Protein AF-A0A966EE21-F1 (afdb_monomer_lite)

Radius of gyration: 20.82 Å; chains: 1; bounding box: 64×34×59 Å

Sequence (176 aa):
AEFSQPAAIGEDISSGDFFDRSMGLASLLLARNDEDVERRLPSLLKALRSVQDDKSFDRSVETAREYLDAARELARGGFRCVVFGHTHLAKRVLLDDDAIYINTGTWADVMGFPMEILAGSDQQALPKLREFVQDIGAGKLRSWIKFGATYARLDLDASDQLMQAELLDFEGPERV

pLDDT: mean 81.26, std 20.05, range [29.89, 98.62]

Foldseek 3Di:
DDDDDDDDPDDDDDPPPVVVVVVVLVCLLPPPDPVVNLVCLVVVLVVVLVCLVDCQQVQADDPPVVLVVVQQVVVVVVAQEAEAEDSLHWHWYQYPPRRIYTYQHDQDKDFDDDSCLNPDDCVRNSVVSSVVSVCVSVVVCPVGIDGWGWDWDFDADPVRHTPDIDIDTDDDPDDD

Structure (mmCIF, N/CA/C/O backbone):
data_AF-A0A966EE21-F1
#
_entry.id   AF-A0A966EE21-F1
#
loop_
_atom_site.group_PDB
_atom_site.id
_atom_site.type_symbol
_atom_site.label_atom_id
_atom_site.label_alt_id
_atom_site.label_comp_id
_atom_site.label_asym_id
_atom_site.label_entity_id
_atom_site.label_seq_id
_atom_site.pdbx_PDB_ins_code
_atom_site.Cartn_x
_atom_site.Cartn_y
_atom_site.Cartn_z
_atom_site.occupancy
_atom_site.B_iso_or_equiv
_atom_site.auth_seq_id
_atom_site.auth_comp_id
_atom_site.auth_asym_id
_atom_site.auth_atom_id
_atom_site.pdbx_PDB_model_num
ATOM 1 N N . ALA A 1 1 ? -44.692 -3.377 12.184 1.00 39.72 1 ALA A N 1
ATOM 2 C CA . ALA A 1 1 ? -43.288 -3.816 12.138 1.00 39.72 1 ALA A CA 1
ATOM 3 C C . ALA A 1 1 ? -43.011 -4.224 10.704 1.00 39.72 1 ALA A C 1
ATOM 5 O O . ALA A 1 1 ? -43.433 -5.296 10.299 1.00 39.72 1 ALA A O 1
ATOM 6 N N . GLU A 1 2 ? -42.425 -3.323 9.923 1.00 30.22 2 GLU A N 1
ATOM 7 C CA . GLU A 1 2 ? -42.024 -3.585 8.541 1.00 30.22 2 GLU A CA 1
ATOM 8 C C . GLU A 1 2 ? -40.503 -3.470 8.488 1.00 30.22 2 GLU A C 1
ATOM 10 O O . GLU A 1 2 ? -39.939 -2.430 8.820 1.00 30.22 2 GLU A O 1
ATOM 15 N N . PHE A 1 3 ? -39.850 -4.582 8.161 1.00 30.06 3 PHE A N 1
ATOM 16 C CA . PHE A 1 3 ? -38.423 -4.639 7.879 1.00 30.06 3 PHE A CA 1
ATOM 17 C C . PHE A 1 3 ? -38.225 -4.297 6.400 1.00 30.06 3 PHE A C 1
ATOM 19 O O . PHE A 1 3 ? -38.612 -5.080 5.533 1.00 30.06 3 PHE A O 1
ATOM 26 N N . SER A 1 4 ? -37.617 -3.145 6.114 1.00 29.89 4 SER A N 1
ATOM 27 C CA . SER A 1 4 ? -37.099 -2.833 4.780 1.00 29.89 4 SER A CA 1
ATOM 28 C C . SER A 1 4 ? -35.794 -3.591 4.547 1.00 29.89 4 SER A C 1
ATOM 30 O O . SER A 1 4 ? -34.871 -3.514 5.358 1.00 29.89 4 SER A O 1
ATOM 32 N N . GLN A 1 5 ? -35.720 -4.328 3.439 1.00 32.31 5 GLN A N 1
ATOM 33 C CA . GLN A 1 5 ? -34.490 -4.961 2.960 1.00 32.31 5 GLN A CA 1
ATOM 34 C C . GLN A 1 5 ? -33.466 -3.887 2.549 1.00 32.31 5 GLN A C 1
ATOM 36 O O . GLN A 1 5 ? -33.859 -2.905 1.914 1.00 32.31 5 GLN A O 1
ATOM 41 N N . PRO A 1 6 ? -32.167 -4.050 2.858 1.00 34.09 6 PRO A N 1
ATOM 42 C CA . PRO A 1 6 ? -31.146 -3.172 2.313 1.00 34.09 6 PRO A CA 1
ATOM 43 C C . PRO A 1 6 ? -30.974 -3.450 0.815 1.00 34.09 6 PRO A C 1
ATOM 45 O O . PRO A 1 6 ? -30.879 -4.600 0.383 1.00 34.09 6 PRO A O 1
ATOM 48 N N . ALA A 1 7 ? -30.969 -2.370 0.033 1.00 33.06 7 ALA A N 1
ATOM 49 C CA . ALA A 1 7 ? -30.711 -2.390 -1.396 1.00 33.06 7 ALA A CA 1
ATOM 50 C C . ALA A 1 7 ? -29.333 -3.004 -1.688 1.00 33.06 7 ALA A C 1
ATOM 52 O O . ALA A 1 7 ? -28.365 -2.759 -0.968 1.00 33.06 7 ALA A O 1
ATOM 53 N N . ALA A 1 8 ? -29.265 -3.795 -2.756 1.00 35.31 8 ALA A N 1
ATOM 54 C CA . ALA A 1 8 ? -28.037 -4.353 -3.293 1.00 35.31 8 ALA A CA 1
ATOM 55 C C . ALA A 1 8 ? -27.079 -3.220 -3.703 1.00 35.31 8 ALA A C 1
ATOM 57 O O . ALA A 1 8 ? -27.259 -2.586 -4.740 1.00 35.31 8 ALA A O 1
ATOM 58 N N . ILE A 1 9 ? -26.075 -2.953 -2.869 1.00 36.72 9 ILE A N 1
ATOM 59 C CA . ILE A 1 9 ? -24.922 -2.115 -3.201 1.00 36.72 9 ILE A CA 1
ATOM 60 C C . ILE A 1 9 ? -23.798 -3.090 -3.527 1.00 36.72 9 ILE A C 1
ATOM 62 O O . ILE A 1 9 ? -23.120 -3.593 -2.634 1.00 36.72 9 ILE A O 1
ATOM 66 N N . GLY A 1 10 ? -23.668 -3.447 -4.797 1.00 36.06 10 GLY A N 1
ATOM 67 C CA . GLY A 1 10 ? -22.671 -4.427 -5.201 1.00 36.06 10 GLY A CA 1
ATOM 68 C C . GLY A 1 10 ? -22.783 -4.825 -6.658 1.00 36.06 10 GLY A C 1
ATOM 69 O O . GLY A 1 10 ? -22.879 -6.012 -6.927 1.00 36.06 10 GLY A O 1
ATOM 70 N N . GLU A 1 11 ? -22.771 -3.861 -7.578 1.00 30.69 11 GLU A N 1
ATOM 71 C CA . GLU A 1 11 ? -22.442 -4.138 -8.979 1.00 30.69 11 GLU A CA 1
ATOM 72 C C . GLU A 1 11 ? -21.541 -3.036 -9.560 1.00 30.69 11 GLU A C 1
ATOM 74 O O . GLU A 1 11 ? -21.851 -1.846 -9.506 1.00 30.69 11 GLU A O 1
ATOM 79 N N . ASP A 1 12 ? -20.404 -3.514 -10.074 1.00 32.91 12 ASP A N 1
ATOM 80 C CA . ASP A 1 12 ? -19.533 -2.993 -11.127 1.00 32.91 12 ASP A CA 1
ATOM 81 C C . ASP A 1 12 ? -19.021 -1.549 -11.065 1.00 32.91 12 ASP A C 1
ATOM 83 O O . ASP A 1 12 ? -19.492 -0.634 -11.744 1.00 32.91 12 ASP A O 1
ATOM 87 N N . ILE A 1 13 ? -17.879 -1.392 -10.389 1.00 39.22 13 ILE A N 1
ATOM 88 C CA . ILE A 1 13 ? -16.951 -0.293 -10.665 1.00 39.22 13 ILE A CA 1
ATOM 89 C C . ILE A 1 13 ? -16.073 -0.686 -11.869 1.00 39.22 13 ILE A C 1
ATOM 91 O O . ILE A 1 13 ? -15.049 -1.350 -11.746 1.00 39.22 13 ILE A O 1
ATOM 95 N N . SER A 1 14 ? -16.555 -0.282 -13.049 1.00 34.69 14 SER A N 1
ATOM 96 C CA . SER A 1 14 ? -15.853 0.004 -14.313 1.00 34.69 14 SER A CA 1
ATOM 97 C C . SER A 1 14 ? -14.506 -0.693 -14.568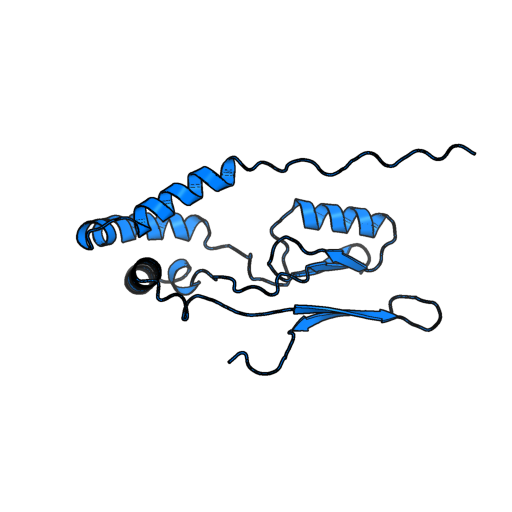 1.00 34.69 14 SER A C 1
ATOM 99 O O . SER A 1 14 ? -13.429 -0.195 -14.240 1.00 34.69 14 SER A O 1
ATOM 101 N N . SER A 1 15 ? -14.559 -1.789 -15.322 1.00 39.47 15 SER A N 1
ATOM 102 C CA . SER A 1 15 ? -13.386 -2.443 -15.911 1.00 39.47 15 SER A CA 1
ATOM 103 C C . SER A 1 15 ? -12.757 -1.658 -17.081 1.00 39.47 15 SER A C 1
ATOM 105 O O . SER A 1 15 ? -11.684 -2.022 -17.538 1.00 39.47 15 SER A O 1
ATOM 107 N N . GLY A 1 16 ? -13.369 -0.586 -17.598 1.00 31.03 16 GLY A N 1
ATOM 108 C CA . GLY A 1 16 ? -12.952 0.036 -18.869 1.00 31.03 16 GLY A CA 1
ATOM 109 C C . GLY A 1 16 ? -11.571 0.710 -18.850 1.00 31.03 16 GLY A C 1
ATOM 110 O O . GLY A 1 16 ? -10.756 0.475 -19.739 1.00 31.03 16 GLY A O 1
ATOM 111 N N . ASP A 1 17 ? -11.275 1.497 -17.813 1.00 39.44 17 ASP A N 1
ATOM 112 C CA . ASP A 1 17 ? -10.054 2.325 -17.753 1.00 39.44 17 ASP A CA 1
ATOM 113 C C . ASP A 1 17 ? -8.782 1.538 -17.379 1.00 39.44 17 ASP A C 1
ATOM 115 O O . ASP A 1 17 ? -7.660 1.974 -17.661 1.00 39.44 17 ASP A O 1
ATOM 119 N N . PHE A 1 18 ? -8.936 0.360 -16.767 1.00 39.50 18 PHE A N 1
ATOM 120 C CA . PHE A 1 18 ? -7.816 -0.516 -16.410 1.00 39.50 18 PHE A CA 1
ATOM 121 C C . PHE A 1 18 ? -7.282 -1.314 -17.611 1.00 39.50 18 PHE A C 1
ATOM 123 O O . PHE A 1 18 ? -6.075 -1.562 -17.693 1.00 39.50 18 PHE A O 1
ATOM 130 N N . PHE A 1 19 ? -8.141 -1.691 -18.567 1.00 37.47 19 PHE A N 1
ATOM 131 C CA . PHE A 1 19 ? -7.734 -2.555 -19.681 1.00 37.47 19 PHE A CA 1
ATOM 132 C C . PHE A 1 19 ? -6.816 -1.844 -20.691 1.00 37.47 19 PHE A C 1
ATOM 134 O O . PHE A 1 19 ? -5.778 -2.407 -21.049 1.00 37.47 19 PHE A O 1
ATOM 141 N N . ASP A 1 20 ? -7.110 -0.601 -21.089 1.00 37.41 20 ASP A N 1
ATOM 142 C CA . ASP A 1 20 ? -6.313 0.125 -22.101 1.00 37.41 20 ASP A CA 1
ATOM 143 C C . ASP A 1 20 ? -4.865 0.393 -21.653 1.00 37.41 20 ASP A C 1
ATOM 145 O O . ASP A 1 20 ? -3.919 0.301 -22.442 1.00 37.41 20 ASP A O 1
ATOM 149 N N . ARG A 1 21 ? -4.654 0.651 -20.357 1.00 49.31 21 ARG A N 1
ATOM 150 C CA . ARG A 1 21 ? -3.315 0.876 -19.785 1.00 49.31 21 ARG A CA 1
ATOM 151 C C . ARG A 1 21 ? -2.488 -0.410 -19.723 1.00 49.31 21 ARG A C 1
ATOM 153 O O . ARG A 1 21 ? -1.273 -0.370 -19.920 1.00 49.31 21 ARG A O 1
ATOM 160 N N . SER A 1 22 ? -3.141 -1.553 -19.507 1.00 49.69 22 SER A N 1
ATOM 161 C CA . SER A 1 22 ? -2.478 -2.860 -19.417 1.00 49.69 22 SER A CA 1
ATOM 162 C C . SER A 1 22 ? -1.911 -3.338 -20.767 1.00 49.69 22 SER A C 1
ATOM 164 O O . SER A 1 22 ? -0.825 -3.922 -20.813 1.00 49.69 22 SER A O 1
ATOM 166 N N . MET A 1 23 ? -2.573 -3.008 -21.885 1.00 51.91 23 MET A N 1
ATOM 167 C CA . MET A 1 23 ? -2.127 -3.391 -23.232 1.00 51.91 23 MET A CA 1
ATOM 168 C C . MET A 1 23 ? -0.821 -2.708 -23.669 1.00 51.91 23 MET A C 1
ATOM 170 O O . MET A 1 23 ? 0.010 -3.334 -24.332 1.00 51.91 23 MET A O 1
ATOM 174 N N . GLY A 1 24 ? -0.587 -1.451 -23.273 1.00 58.22 24 GLY A N 1
ATOM 175 C CA . GLY A 1 24 ? 0.654 -0.731 -23.593 1.00 58.22 24 GLY A CA 1
ATOM 176 C C . GLY A 1 24 ? 1.895 -1.342 -22.930 1.00 58.22 24 GLY A C 1
ATOM 177 O O . GLY A 1 24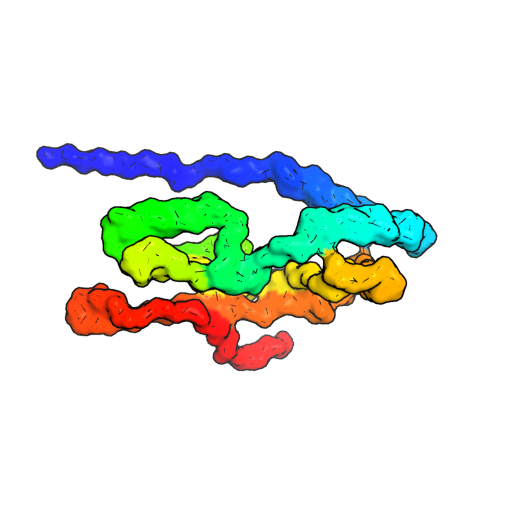 ? 2.950 -1.445 -23.563 1.00 58.22 24 GLY A O 1
ATOM 178 N N . LEU A 1 25 ? 1.750 -1.803 -21.683 1.00 59.72 25 LEU A N 1
ATOM 179 C CA . LEU A 1 25 ? 2.792 -2.516 -20.940 1.00 59.72 25 LEU A CA 1
ATOM 180 C C . LEU A 1 25 ? 3.017 -3.921 -21.518 1.00 59.72 25 LEU A C 1
ATOM 182 O O . LEU A 1 25 ? 4.156 -4.313 -21.755 1.00 59.72 25 LEU A O 1
ATOM 186 N N . ALA A 1 26 ? 1.943 -4.651 -21.838 1.00 58.59 26 ALA A N 1
ATOM 187 C CA . ALA A 1 26 ? 2.043 -5.961 -22.481 1.00 58.59 26 ALA A CA 1
ATOM 188 C C . ALA A 1 26 ? 2.761 -5.879 -23.841 1.00 58.59 26 ALA A C 1
ATOM 190 O O . ALA A 1 26 ? 3.618 -6.704 -24.134 1.00 58.59 26 ALA A O 1
ATOM 191 N N . SER A 1 27 ? 2.501 -4.843 -24.645 1.00 59.31 27 SER A N 1
ATOM 192 C CA . SER A 1 27 ? 3.214 -4.593 -25.909 1.00 59.31 27 SER A CA 1
ATOM 193 C C . SER A 1 27 ? 4.707 -4.274 -25.723 1.00 59.31 27 SER A C 1
ATOM 195 O O . SER A 1 27 ? 5.505 -4.543 -26.621 1.00 59.31 27 SER A O 1
ATOM 197 N N . LEU A 1 28 ? 5.104 -3.692 -24.586 1.00 61.03 28 LEU A N 1
ATOM 198 C CA . LEU A 1 28 ? 6.513 -3.498 -24.219 1.00 61.03 28 LEU A CA 1
ATOM 199 C C . LEU A 1 28 ? 7.179 -4.817 -23.822 1.00 61.03 28 LEU A C 1
ATOM 201 O O . LEU A 1 28 ? 8.292 -5.083 -24.258 1.00 61.03 28 LEU A O 1
ATOM 205 N N . LEU A 1 29 ? 6.484 -5.646 -23.043 1.00 61.66 29 LEU A N 1
ATOM 206 C CA . LEU A 1 29 ? 6.991 -6.930 -22.549 1.00 61.66 29 LEU A CA 1
ATOM 207 C C . LEU A 1 29 ? 6.994 -8.034 -23.619 1.00 61.66 29 LEU A C 1
ATOM 209 O O . LEU A 1 29 ? 7.772 -8.977 -23.536 1.00 61.66 29 LEU A O 1
ATOM 213 N N . LEU A 1 30 ? 6.141 -7.910 -24.638 1.00 63.78 30 LEU A N 1
ATOM 214 C CA . LEU A 1 30 ? 6.069 -8.806 -25.796 1.00 63.78 30 LEU A CA 1
ATOM 215 C C . LEU A 1 30 ? 6.946 -8.346 -26.973 1.00 63.78 30 LEU A C 1
ATOM 217 O O . LEU A 1 30 ? 6.993 -9.036 -27.997 1.00 63.78 30 LEU A O 1
ATOM 221 N N . ALA A 1 31 ? 7.616 -7.191 -26.869 1.00 60.22 31 ALA A N 1
ATOM 222 C CA . ALA A 1 31 ? 8.549 -6.734 -27.891 1.00 60.22 31 ALA A CA 1
ATOM 223 C C . ALA A 1 31 ? 9.736 -7.708 -27.966 1.00 60.22 31 ALA A C 1
ATOM 225 O O . ALA A 1 31 ? 10.443 -7.927 -26.990 1.00 60.22 31 ALA A O 1
ATOM 226 N N . ARG A 1 32 ? 9.933 -8.327 -29.134 1.00 58.41 32 ARG A N 1
ATOM 227 C CA . ARG A 1 32 ? 10.897 -9.425 -29.332 1.00 58.41 32 ARG A CA 1
ATOM 228 C C . ARG A 1 32 ? 12.327 -8.968 -29.660 1.00 58.41 32 ARG A C 1
ATOM 230 O O . ARG A 1 32 ? 13.155 -9.820 -29.963 1.00 58.41 32 ARG A O 1
ATOM 237 N N . ASN A 1 33 ? 12.611 -7.663 -29.653 1.00 67.25 33 ASN A N 1
ATOM 238 C CA . ASN A 1 33 ? 13.927 -7.115 -29.995 1.00 67.25 33 ASN A CA 1
ATOM 239 C C . ASN A 1 33 ? 14.362 -6.040 -28.986 1.00 67.25 33 ASN A C 1
ATOM 241 O O . ASN A 1 33 ? 13.631 -5.074 -28.752 1.00 67.25 33 ASN A O 1
ATOM 245 N N . ASP A 1 34 ? 15.569 -6.194 -28.439 1.00 68.75 34 ASP A N 1
ATOM 246 C CA . ASP A 1 34 ? 16.189 -5.279 -27.475 1.00 68.75 34 ASP A CA 1
ATOM 247 C C . ASP A 1 34 ? 16.307 -3.848 -28.028 1.00 68.75 34 ASP A 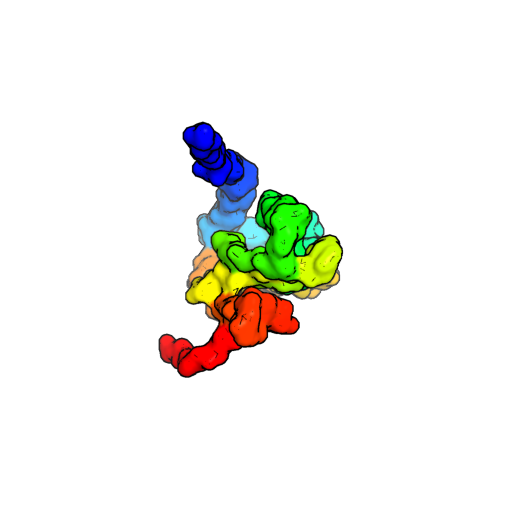C 1
ATOM 249 O O . ASP A 1 34 ? 16.091 -2.884 -27.296 1.00 68.75 34 ASP A O 1
ATOM 253 N N . GLU A 1 35 ? 16.548 -3.681 -29.334 1.00 76.25 35 GLU A N 1
ATOM 254 C CA . GLU A 1 35 ? 16.626 -2.354 -29.971 1.00 76.25 35 GLU A CA 1
ATOM 255 C C . GLU A 1 35 ? 15.304 -1.570 -29.885 1.00 76.25 35 GLU A C 1
ATOM 257 O O . GLU A 1 35 ? 15.302 -0.345 -29.710 1.00 76.25 35 GLU A O 1
ATOM 262 N N . ASP A 1 36 ? 14.164 -2.262 -29.976 1.00 78.19 36 ASP A N 1
ATOM 263 C CA . ASP A 1 36 ? 12.848 -1.631 -29.862 1.00 78.19 36 ASP A CA 1
ATOM 264 C C . ASP A 1 36 ? 12.541 -1.227 -28.415 1.00 78.19 36 ASP A C 1
ATOM 266 O O . ASP A 1 36 ? 11.889 -0.201 -28.193 1.00 78.19 36 ASP A O 1
ATOM 270 N N . VAL A 1 37 ? 13.021 -1.999 -27.435 1.00 78.69 37 VAL A N 1
ATOM 271 C CA . VAL A 1 37 ? 12.913 -1.666 -26.009 1.00 78.69 37 VAL A CA 1
ATOM 272 C C . VAL A 1 37 ? 13.767 -0.439 -25.697 1.00 78.69 37 VAL A C 1
ATOM 274 O O . VAL A 1 37 ? 13.238 0.539 -25.165 1.00 78.69 37 VAL A O 1
ATOM 277 N N . GLU A 1 38 ? 15.037 -0.428 -26.113 1.00 85.00 38 GLU A N 1
ATOM 278 C CA . GLU A 1 38 ? 15.962 0.694 -25.899 1.00 85.00 38 GLU A CA 1
ATOM 279 C C . GLU A 1 38 ? 15.411 2.016 -26.438 1.00 85.00 38 GLU A C 1
ATOM 281 O O . GLU A 1 38 ? 15.416 3.034 -25.741 1.00 85.00 38 GLU A O 1
ATOM 286 N N . ARG A 1 39 ? 14.851 2.001 -27.655 1.00 87.12 39 ARG A N 1
ATOM 287 C CA . ARG A 1 39 ? 14.246 3.193 -28.266 1.00 87.12 39 ARG A CA 1
ATOM 288 C C . ARG A 1 39 ? 13.046 3.719 -27.469 1.00 87.12 39 ARG A C 1
ATOM 290 O O . ARG A 1 39 ? 12.758 4.914 -27.519 1.00 87.12 39 ARG A O 1
ATOM 297 N N . ARG A 1 40 ? 12.325 2.849 -26.752 1.00 87.81 40 ARG A N 1
ATOM 298 C CA . ARG A 1 40 ? 11.093 3.187 -26.015 1.00 87.81 40 ARG A CA 1
ATOM 299 C C . ARG A 1 40 ? 11.335 3.564 -24.553 1.00 87.81 40 ARG A C 1
ATOM 301 O O . ARG A 1 40 ? 10.451 4.194 -23.968 1.00 87.81 40 ARG A O 1
ATOM 308 N N . LEU A 1 41 ? 12.495 3.242 -23.971 1.00 90.81 41 LEU A N 1
ATOM 309 C CA . LEU A 1 41 ? 12.802 3.514 -22.558 1.00 90.81 41 LEU A CA 1
ATOM 310 C C . LEU A 1 41 ? 12.592 4.983 -22.141 1.00 90.81 41 LEU A C 1
ATOM 312 O O . LEU A 1 41 ? 11.960 5.194 -21.106 1.00 90.81 41 LEU A O 1
ATOM 316 N N . PRO A 1 42 ? 13.014 6.011 -22.908 1.00 91.19 42 PRO A N 1
ATOM 317 C CA . PRO A 1 42 ? 12.780 7.404 -22.513 1.00 91.19 42 PRO A CA 1
ATOM 318 C C . PRO A 1 42 ? 11.292 7.774 -22.463 1.00 91.19 42 PRO A C 1
ATOM 320 O O . PRO A 1 42 ? 10.841 8.462 -21.547 1.00 91.19 42 PRO A O 1
ATOM 323 N N . SER A 1 43 ? 10.503 7.291 -23.428 1.00 89.94 43 SER A N 1
ATOM 324 C CA . SER A 1 43 ? 9.053 7.511 -23.452 1.00 89.94 43 SER A CA 1
ATOM 325 C C . SER A 1 43 ? 8.353 6.776 -22.311 1.00 89.94 43 SER A C 1
ATOM 327 O O . SER A 1 43 ? 7.460 7.342 -21.683 1.00 89.94 43 SER A O 1
ATOM 329 N N . LEU A 1 44 ? 8.786 5.548 -22.012 1.00 89.06 44 LEU A N 1
ATOM 330 C CA . LEU A 1 44 ? 8.287 4.772 -20.882 1.00 89.06 44 LEU A CA 1
ATOM 331 C C . LEU A 1 44 ? 8.613 5.461 -19.552 1.00 89.06 44 LEU A C 1
ATOM 333 O O . LEU A 1 44 ? 7.718 5.627 -18.731 1.00 89.06 44 LEU A O 1
ATOM 337 N N . LEU A 1 45 ? 9.847 5.940 -19.365 1.00 90.75 45 LEU A N 1
ATOM 338 C CA . LEU A 1 45 ? 10.247 6.690 -18.172 1.00 90.75 45 LEU A CA 1
ATOM 339 C C . LEU A 1 45 ? 9.380 7.940 -17.976 1.00 90.75 45 LEU A C 1
ATOM 341 O O . LEU A 1 45 ? 8.903 8.199 -16.873 1.00 90.75 45 LEU A O 1
ATOM 345 N N . LYS A 1 46 ? 9.121 8.695 -19.050 1.00 89.81 46 LYS A N 1
ATOM 346 C CA . LYS A 1 46 ? 8.237 9.868 -19.001 1.00 89.81 46 LYS A CA 1
ATOM 347 C C . LYS A 1 46 ? 6.804 9.496 -18.611 1.00 89.81 46 LYS A C 1
ATOM 349 O O . LYS A 1 46 ? 6.196 10.210 -17.818 1.00 89.81 46 LYS A O 1
ATOM 354 N N . ALA A 1 47 ? 6.271 8.400 -19.152 1.00 88.06 47 ALA A N 1
ATOM 355 C CA . ALA A 1 47 ? 4.942 7.910 -18.797 1.00 88.06 47 ALA A CA 1
ATOM 356 C C . ALA A 1 47 ? 4.880 7.470 -17.327 1.00 88.06 47 ALA A C 1
ATOM 358 O O . ALA A 1 47 ? 3.969 7.866 -16.609 1.00 88.06 47 ALA A O 1
ATOM 359 N N . LEU A 1 48 ? 5.877 6.729 -16.850 1.00 86.06 48 LEU A N 1
ATOM 360 C CA . LEU A 1 48 ? 5.955 6.270 -15.463 1.00 86.06 48 LEU A CA 1
ATOM 361 C C . LEU A 1 48 ? 6.074 7.426 -14.468 1.00 86.06 48 LEU A C 1
ATOM 363 O O . LEU A 1 48 ? 5.420 7.417 -13.432 1.00 86.06 48 LEU A O 1
ATOM 367 N N . ARG A 1 49 ? 6.826 8.479 -14.793 1.00 87.50 49 ARG A N 1
ATOM 368 C CA . ARG A 1 49 ? 6.898 9.669 -13.933 1.00 87.50 49 ARG A CA 1
ATOM 369 C C . ARG A 1 49 ? 5.578 10.431 -13.808 1.00 87.50 49 ARG A C 1
ATOM 371 O O . ARG A 1 49 ? 5.433 11.209 -12.874 1.00 87.50 49 ARG A O 1
ATOM 378 N N . SER A 1 50 ? 4.590 10.187 -14.674 1.00 83.69 50 SER A N 1
ATOM 379 C CA . SER A 1 50 ? 3.242 10.742 -14.464 1.00 83.69 50 SER A CA 1
ATOM 380 C C . SER A 1 50 ? 2.549 10.182 -13.214 1.00 83.69 50 SER A C 1
ATOM 382 O O . SER A 1 50 ? 1.627 10.813 -12.707 1.00 83.69 50 SER A O 1
ATOM 384 N N . VAL A 1 51 ? 3.020 9.042 -12.691 1.00 78.88 51 VAL A N 1
ATOM 385 C CA . VAL A 1 51 ? 2.544 8.418 -11.447 1.00 78.88 51 VAL A CA 1
ATOM 386 C C . VAL A 1 51 ? 3.604 8.452 -10.337 1.00 78.88 51 VAL A C 1
ATOM 388 O O . VAL A 1 51 ? 3.550 7.660 -9.407 1.00 78.88 51 VAL A O 1
ATOM 391 N N . GLN A 1 52 ? 4.586 9.360 -10.412 1.00 78.50 52 GLN A N 1
ATOM 392 C CA . GLN A 1 52 ? 5.679 9.456 -9.425 1.00 78.50 52 GLN A CA 1
ATOM 393 C C . GLN A 1 52 ? 5.210 9.721 -7.987 1.00 78.50 52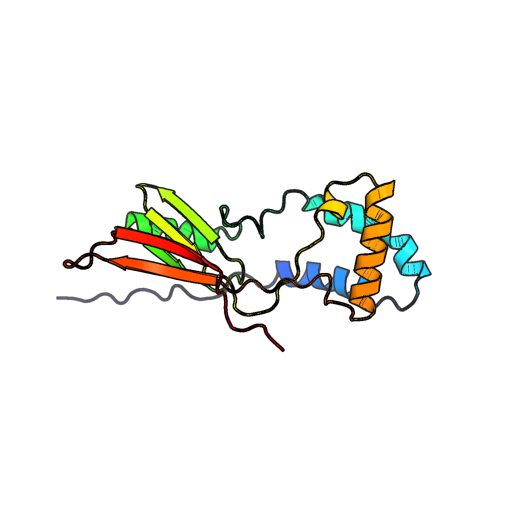 GLN A C 1
ATOM 395 O O . GLN A 1 52 ? 5.898 9.341 -7.045 1.00 78.50 52 GLN A O 1
ATOM 400 N N . ASP A 1 53 ? 4.044 10.347 -7.830 1.00 79.31 53 ASP A N 1
ATOM 401 C CA . ASP A 1 53 ? 3.425 10.639 -6.536 1.00 79.31 53 ASP A CA 1
ATOM 402 C C . ASP A 1 53 ? 2.506 9.497 -6.060 1.00 79.31 53 ASP A C 1
ATOM 404 O O . ASP A 1 53 ? 1.651 9.704 -5.195 1.00 79.31 53 ASP A O 1
ATOM 408 N N . ASP A 1 54 ? 2.646 8.295 -6.636 1.00 82.81 54 ASP A N 1
ATOM 409 C CA . ASP A 1 54 ? 1.903 7.112 -6.219 1.00 82.81 54 ASP A CA 1
ATOM 410 C C . ASP A 1 54 ? 2.168 6.777 -4.745 1.00 82.81 54 ASP A C 1
ATOM 412 O O . ASP A 1 54 ? 3.303 6.707 -4.270 1.00 82.81 54 ASP A O 1
ATOM 416 N N . LYS A 1 55 ? 1.074 6.550 -4.020 1.00 87.12 55 LYS A N 1
ATOM 417 C CA . LYS A 1 55 ? 1.069 6.174 -2.603 1.00 87.12 55 LYS A CA 1
ATOM 418 C C . LYS A 1 55 ? 0.443 4.799 -2.393 1.00 87.12 55 LYS A C 1
ATOM 420 O O . LYS A 1 55 ? -0.011 4.486 -1.293 1.00 87.12 55 LYS A O 1
ATOM 425 N N . SER A 1 56 ? 0.412 3.953 -3.425 1.00 87.88 56 SER A N 1
ATOM 426 C CA . SER A 1 56 ? -0.255 2.649 -3.364 1.00 87.88 56 SER A CA 1
ATOM 427 C C . SER A 1 56 ? 0.324 1.764 -2.258 1.00 87.88 56 SER A C 1
ATOM 429 O O . SER A 1 56 ? -0.428 1.078 -1.571 1.00 87.88 56 SER A O 1
ATOM 431 N N . PHE A 1 57 ? 1.627 1.858 -1.980 1.00 89.19 57 PHE A N 1
ATOM 432 C CA . PHE A 1 57 ? 2.279 1.120 -0.888 1.00 89.19 57 PHE A CA 1
ATOM 433 C C . PHE A 1 57 ? 2.404 1.893 0.436 1.00 89.19 57 PHE A C 1
ATOM 435 O O . PHE A 1 57 ? 2.865 1.322 1.423 1.00 89.19 57 PHE A O 1
ATOM 442 N N . ASP A 1 58 ? 1.980 3.159 0.498 1.00 92.12 58 ASP A N 1
ATOM 443 C CA . ASP A 1 58 ? 1.900 3.888 1.766 1.00 92.12 58 ASP A CA 1
ATOM 444 C C . ASP A 1 58 ? 0.729 3.330 2.584 1.00 92.12 58 ASP A C 1
ATOM 446 O O . ASP A 1 58 ? -0.437 3.457 2.200 1.00 92.12 58 ASP A O 1
ATOM 450 N N . ARG A 1 59 ? 1.026 2.681 3.713 1.00 94.81 59 ARG A N 1
ATOM 451 C CA . ARG A 1 59 ? 0.001 2.074 4.575 1.00 94.81 59 ARG A CA 1
ATOM 452 C C . ARG A 1 59 ? -0.912 3.118 5.221 1.00 94.81 59 ARG A C 1
ATOM 454 O O . ARG A 1 59 ? -2.013 2.767 5.623 1.00 94.81 59 ARG A O 1
ATOM 461 N N . SER A 1 60 ? -0.493 4.379 5.310 1.00 96.25 60 SER A N 1
ATOM 462 C CA . SER A 1 60 ? -1.275 5.450 5.938 1.00 96.25 60 SER A CA 1
ATOM 463 C C . SER A 1 60 ? -2.271 6.135 4.994 1.00 96.25 60 SER A C 1
ATOM 465 O O . SER A 1 60 ? -3.074 6.953 5.442 1.00 96.25 60 SER A O 1
ATOM 467 N N . VAL A 1 61 ? -2.251 5.796 3.698 1.00 94.81 61 VAL A N 1
ATOM 468 C CA . VAL A 1 61 ? -3.062 6.457 2.666 1.00 94.81 61 VAL A CA 1
ATOM 469 C C . VAL A 1 61 ? -3.810 5.435 1.823 1.00 94.81 61 VAL A C 1
ATOM 471 O O . VAL A 1 61 ? -3.202 4.682 1.068 1.00 94.81 61 VAL A O 1
ATOM 474 N N . GLU A 1 62 ? -5.139 5.447 1.887 1.00 94.62 62 GLU A N 1
ATOM 475 C CA . GLU A 1 62 ? -5.981 4.712 0.939 1.00 94.62 62 GLU A CA 1
ATOM 476 C C . GLU A 1 62 ? -6.123 5.509 -0.363 1.00 94.62 62 GLU A C 1
ATOM 478 O O . GLU A 1 62 ? -6.630 6.633 -0.359 1.00 94.62 62 GLU A O 1
ATOM 483 N N . THR A 1 63 ? -5.649 4.936 -1.469 1.00 92.00 63 THR A N 1
ATOM 484 C CA . THR A 1 63 ? -5.730 5.546 -2.803 1.00 92.00 63 THR A CA 1
ATOM 485 C C . THR A 1 63 ? -7.018 5.155 -3.531 1.00 92.00 63 THR A C 1
ATOM 487 O O . THR A 1 63 ? -7.454 5.899 -4.412 1.00 92.00 63 THR A O 1
ATOM 490 N N . ALA A 1 64 ? -7.665 4.051 -3.137 1.00 92.12 64 ALA A N 1
ATOM 491 C CA . ALA A 1 64 ? -8.962 3.626 -3.655 1.00 92.12 64 ALA A CA 1
ATOM 492 C C . ALA A 1 64 ? -10.097 4.335 -2.894 1.00 92.12 64 ALA A C 1
ATOM 494 O O . ALA A 1 64 ? -10.519 3.926 -1.806 1.00 92.12 64 ALA A O 1
ATOM 495 N N . ARG A 1 65 ? -10.553 5.464 -3.450 1.00 93.69 65 ARG A N 1
ATOM 496 C CA . ARG A 1 65 ? -11.481 6.397 -2.788 1.00 93.69 65 ARG A CA 1
ATOM 497 C C . ARG A 1 65 ? -12.793 5.745 -2.377 1.00 93.69 65 ARG A C 1
ATOM 499 O O . ARG A 1 65 ? -13.302 6.068 -1.314 1.00 93.69 65 ARG A O 1
ATOM 506 N N . GLU A 1 66 ? -13.302 4.821 -3.176 1.00 95.06 66 GLU A N 1
ATOM 507 C CA . GLU A 1 66 ? -14.531 4.081 -2.914 1.00 95.06 66 GLU A CA 1
ATOM 508 C C . GLU A 1 66 ? -14.487 3.328 -1.574 1.00 95.06 66 GLU A C 1
ATOM 510 O O . GLU A 1 66 ? -15.468 3.338 -0.833 1.00 95.06 66 GLU A O 1
ATOM 515 N N . TYR A 1 67 ? -13.335 2.763 -1.199 1.00 95.69 67 TYR A N 1
ATOM 516 C CA . TYR A 1 67 ? -13.170 2.073 0.082 1.00 95.69 67 TYR A CA 1
ATOM 517 C C . TYR A 1 67 ? -13.004 3.054 1.237 1.00 95.69 67 TYR A C 1
ATOM 519 O O . TYR A 1 67 ? -13.587 2.854 2.303 1.00 95.69 67 TYR A O 1
ATOM 527 N N . LEU A 1 68 ? -12.249 4.135 1.027 1.00 96.38 68 LEU A N 1
ATOM 528 C CA . LEU A 1 68 ? -12.084 5.172 2.042 1.00 96.38 68 LEU A CA 1
ATOM 529 C C . LEU A 1 68 ? -13.418 5.858 2.369 1.00 96.38 68 LEU A C 1
ATOM 531 O O . LEU A 1 68 ? -13.728 6.090 3.537 1.00 96.38 68 LEU A O 1
ATOM 535 N N . ASP A 1 69 ? -14.206 6.175 1.345 1.00 97.19 69 ASP A N 1
ATOM 536 C CA . ASP A 1 69 ? -15.490 6.849 1.492 1.00 97.19 69 ASP A CA 1
ATOM 537 C C . ASP A 1 69 ? -16.522 5.911 2.143 1.00 97.19 69 ASP A C 1
ATOM 539 O O . ASP A 1 69 ? -17.180 6.320 3.101 1.00 97.19 69 ASP A O 1
ATOM 543 N N . ALA A 1 70 ? -16.564 4.628 1.762 1.00 97.38 70 ALA A N 1
ATOM 544 C CA . ALA A 1 70 ? -17.394 3.627 2.439 1.00 97.38 70 ALA A CA 1
ATOM 545 C C . ALA A 1 70 ? -17.007 3.436 3.920 1.00 97.38 70 ALA A C 1
ATOM 547 O O . ALA A 1 70 ? -17.876 3.366 4.792 1.00 97.38 70 ALA A O 1
ATOM 548 N N . ALA A 1 71 ? -15.709 3.401 4.240 1.00 97.56 71 ALA A N 1
ATOM 549 C CA . ALA A 1 71 ? -15.250 3.289 5.624 1.00 97.56 71 ALA A CA 1
ATOM 550 C C . ALA A 1 71 ? -15.640 4.516 6.465 1.00 97.56 71 ALA A C 1
ATOM 552 O O . ALA A 1 71 ? -16.038 4.371 7.621 1.00 97.56 71 ALA A O 1
ATOM 553 N N . ARG A 1 72 ? -15.595 5.720 5.879 1.00 97.75 72 ARG A N 1
ATOM 554 C CA . ARG A 1 72 ? -16.079 6.953 6.522 1.00 97.75 72 ARG A CA 1
ATOM 555 C C . ARG A 1 72 ? -17.583 6.930 6.764 1.00 97.75 72 ARG A C 1
ATOM 557 O O . ARG A 1 72 ? -18.028 7.379 7.816 1.00 97.75 72 ARG A O 1
ATOM 564 N N . GLU A 1 73 ? -18.372 6.432 5.818 1.00 97.69 73 GLU A N 1
ATOM 565 C CA . GLU A 1 73 ? -19.821 6.304 6.000 1.00 97.69 73 GLU A CA 1
ATOM 566 C C . GLU A 1 73 ? -20.165 5.344 7.141 1.00 97.69 73 GLU A C 1
ATOM 568 O O . GLU A 1 73 ? -20.984 5.681 7.997 1.00 97.69 73 GLU A O 1
ATOM 573 N N . LEU A 1 74 ? -19.480 4.200 7.221 1.00 97.56 74 LEU A N 1
ATOM 574 C CA . LEU A 1 74 ? -19.626 3.271 8.342 1.00 97.56 74 LEU A CA 1
ATOM 575 C C . LEU A 1 74 ? -19.192 3.916 9.667 1.00 97.56 74 LEU A C 1
ATOM 577 O O . LEU A 1 74 ? -19.912 3.814 10.659 1.00 97.56 74 LEU A O 1
ATOM 581 N N . ALA A 1 75 ? -18.076 4.646 9.692 1.00 97.12 75 ALA A N 1
ATOM 582 C CA . ALA A 1 75 ? -17.638 5.359 10.892 1.00 97.12 75 ALA A CA 1
ATOM 583 C C . ALA A 1 75 ? -18.696 6.359 11.395 1.00 97.12 75 ALA A C 1
ATOM 585 O O . ALA A 1 75 ? -19.045 6.345 12.575 1.00 97.12 75 ALA A O 1
ATOM 586 N N . ARG A 1 76 ? -19.307 7.142 10.493 1.00 96.12 76 ARG A N 1
ATOM 587 C CA . ARG A 1 76 ? -20.432 8.043 10.826 1.00 96.12 76 ARG A CA 1
ATOM 588 C C . ARG A 1 76 ? -21.669 7.300 11.337 1.00 96.12 76 ARG A C 1
ATOM 590 O O . ARG A 1 76 ? -22.455 7.870 12.087 1.00 96.12 76 ARG A O 1
ATOM 597 N N . GLY A 1 77 ? -21.839 6.039 10.944 1.00 95.44 77 GLY A N 1
ATOM 598 C CA . GLY A 1 77 ? -22.863 5.133 11.468 1.00 95.44 77 GLY A CA 1
ATOM 599 C C . GLY A 1 77 ? -22.586 4.608 12.883 1.00 95.44 77 GLY A C 1
ATOM 600 O O . GLY A 1 77 ? -23.427 3.896 13.428 1.00 95.44 77 GLY A O 1
ATOM 601 N N . GLY A 1 78 ? -21.442 4.950 13.487 1.00 94.25 78 GLY A N 1
ATOM 602 C CA . GLY A 1 78 ? -21.070 4.583 14.856 1.00 94.25 78 GLY A CA 1
ATOM 603 C C . GLY A 1 78 ? -20.016 3.477 14.965 1.00 94.25 78 GLY A C 1
ATOM 604 O O . GLY A 1 78 ? -19.671 3.076 16.078 1.00 94.25 78 GLY A O 1
ATOM 605 N N . PHE A 1 79 ? -19.476 2.975 13.849 1.00 95.56 79 PHE A N 1
ATOM 606 C CA . PHE A 1 79 ? -18.417 1.965 13.886 1.00 95.56 79 PHE A CA 1
ATOM 607 C C . PHE A 1 79 ? -17.065 2.585 14.271 1.00 95.56 79 PHE A C 1
ATOM 609 O O . PHE A 1 79 ? -16.532 3.442 13.573 1.00 95.56 79 PHE A O 1
ATOM 616 N N . ARG A 1 80 ? -16.463 2.103 15.366 1.00 95.62 80 ARG A N 1
ATOM 617 C CA . ARG A 1 80 ? -15.138 2.553 15.841 1.00 95.62 80 ARG A CA 1
ATOM 618 C C . ARG A 1 80 ? -13.971 1.988 15.027 1.00 95.62 80 ARG A C 1
ATOM 620 O O . ARG A 1 80 ? -12.898 2.585 14.994 1.00 95.62 80 ARG A O 1
ATOM 627 N N . CYS A 1 81 ? -14.167 0.845 14.376 1.00 97.56 81 CYS A N 1
ATOM 628 C CA . CYS A 1 81 ? -13.203 0.270 13.449 1.00 97.56 81 CYS A CA 1
ATOM 629 C C . CYS A 1 81 ? -13.924 -0.389 12.273 1.00 97.56 81 CYS A C 1
ATOM 631 O O . CYS A 1 81 ? -14.934 -1.067 12.460 1.00 97.56 81 CYS A O 1
ATOM 633 N N . VAL A 1 82 ? -13.392 -0.183 11.071 1.00 97.94 82 VAL A N 1
ATOM 634 C CA . VAL A 1 82 ? -13.874 -0.767 9.820 1.00 97.94 82 VAL A CA 1
ATOM 635 C C . VAL A 1 82 ? -12.733 -1.561 9.202 1.00 97.94 82 VAL A C 1
ATOM 637 O O . VAL A 1 82 ? -11.656 -1.013 8.971 1.00 97.94 82 VAL A O 1
ATOM 640 N N . VAL A 1 83 ? -12.967 -2.843 8.923 1.00 97.94 83 VAL A N 1
ATOM 641 C CA . VAL A 1 83 ? -11.975 -3.729 8.302 1.00 97.94 83 VAL A CA 1
ATOM 642 C C . VAL A 1 83 ? -12.470 -4.163 6.929 1.00 97.94 83 VAL A C 1
ATOM 644 O O . VAL A 1 83 ? -13.524 -4.788 6.826 1.00 97.94 83 VAL A O 1
ATOM 647 N N . PHE A 1 84 ? -11.696 -3.865 5.888 1.00 96.69 84 PHE A N 1
ATOM 648 C CA . PHE A 1 84 ? -11.912 -4.334 4.519 1.00 96.69 84 PHE A CA 1
ATOM 649 C C . PHE A 1 84 ? -10.734 -5.173 4.006 1.00 96.69 84 PHE A C 1
ATOM 651 O O . PHE A 1 84 ? -9.690 -5.307 4.647 1.00 96.69 84 PHE A O 1
ATOM 658 N N . GLY A 1 85 ? -10.929 -5.729 2.810 1.00 89.00 85 GLY A N 1
ATOM 659 C CA . GLY A 1 85 ? -9.901 -6.382 2.002 1.00 89.00 85 GLY A CA 1
ATOM 660 C C . GLY A 1 85 ? -9.981 -5.927 0.540 1.00 89.00 85 GLY A C 1
ATOM 661 O O . GLY A 1 85 ? -10.254 -4.762 0.261 1.00 89.00 85 GLY A O 1
ATOM 662 N N . HIS A 1 86 ? -9.795 -6.867 -0.391 1.00 89.62 86 HIS A N 1
ATOM 663 C CA . HIS A 1 86 ? -9.981 -6.729 -1.849 1.00 89.62 86 HIS A CA 1
ATOM 664 C C . HIS A 1 86 ? -8.903 -5.958 -2.627 1.00 89.62 86 HIS A C 1
ATOM 666 O O . HIS A 1 86 ? -8.440 -6.460 -3.644 1.00 89.62 86 HIS A O 1
ATOM 672 N N . THR A 1 87 ? -8.442 -4.796 -2.163 1.00 88.69 87 THR A N 1
ATOM 673 C CA . THR A 1 87 ? -7.481 -3.963 -2.926 1.00 88.69 87 THR A CA 1
ATOM 674 C C . THR A 1 87 ? -6.068 -4.549 -2.998 1.00 88.69 87 THR A C 1
ATOM 676 O O . THR A 1 87 ? -5.206 -4.007 -3.684 1.00 88.69 87 THR A O 1
ATOM 679 N N . HIS A 1 88 ? -5.811 -5.635 -2.263 1.00 92.88 88 HIS A N 1
ATOM 680 C CA . HIS A 1 88 ? -4.510 -6.285 -2.082 1.00 92.88 88 HIS A CA 1
ATOM 681 C C . HIS A 1 88 ? -3.434 -5.423 -1.401 1.00 92.88 88 HIS A C 1
ATOM 683 O O . HIS A 1 88 ? -2.369 -5.935 -1.061 1.00 92.88 88 HIS A O 1
ATOM 689 N N . LEU A 1 89 ? -3.707 -4.148 -1.132 1.00 93.75 89 LEU A N 1
ATOM 690 C CA . LEU A 1 89 ? -2.769 -3.214 -0.525 1.00 93.75 89 LEU A CA 1
ATOM 691 C C . LEU A 1 89 ? -3.161 -2.990 0.931 1.00 93.75 89 LEU A C 1
ATOM 693 O O . LEU A 1 89 ? -4.264 -2.543 1.228 1.00 93.75 89 LEU A O 1
ATOM 697 N N . ALA A 1 90 ? -2.252 -3.313 1.847 1.00 95.88 90 ALA A N 1
ATOM 698 C CA . ALA A 1 90 ? -2.511 -3.177 3.271 1.00 95.88 90 ALA A CA 1
ATOM 699 C C . ALA A 1 90 ? -2.559 -1.696 3.679 1.00 95.88 90 ALA A C 1
ATOM 701 O O . ALA A 1 90 ? -1.655 -0.929 3.332 1.00 95.88 90 ALA A O 1
ATOM 702 N N . LYS A 1 91 ? -3.594 -1.299 4.425 1.00 97.25 91 LYS A N 1
ATOM 703 C CA . LYS A 1 91 ? -3.840 0.086 4.851 1.00 97.25 91 LYS A CA 1
ATOM 704 C C . LYS A 1 91 ? -4.259 0.149 6.309 1.00 97.25 91 LYS A C 1
ATOM 706 O O . LYS A 1 91 ? -5.014 -0.693 6.779 1.00 97.25 91 LYS A O 1
ATOM 711 N N . ARG A 1 92 ? -3.813 1.187 7.006 1.00 97.62 92 ARG A N 1
ATOM 712 C CA . ARG A 1 92 ? -4.307 1.600 8.316 1.00 97.62 92 ARG A CA 1
ATOM 713 C C . ARG A 1 92 ? -4.423 3.116 8.321 1.00 97.62 92 ARG A C 1
ATOM 715 O O . ARG A 1 92 ? -3.416 3.818 8.379 1.00 97.62 92 ARG A O 1
ATOM 722 N N . VAL A 1 93 ? -5.652 3.605 8.273 1.00 97.69 93 VAL A N 1
ATOM 723 C CA . VAL A 1 93 ? -5.965 5.028 8.133 1.00 97.69 93 VAL A CA 1
ATOM 724 C C . VAL A 1 93 ? -6.792 5.471 9.333 1.00 97.69 93 VAL A C 1
ATOM 726 O O . VAL A 1 93 ? -7.762 4.810 9.703 1.00 97.69 93 VAL A O 1
ATOM 729 N N . LEU A 1 94 ? -6.400 6.588 9.946 1.00 97.00 94 LEU A N 1
ATOM 730 C CA . LEU A 1 94 ? -7.222 7.260 10.948 1.00 97.00 94 LEU A CA 1
ATOM 731 C C . LEU A 1 94 ? -8.335 8.027 10.225 1.00 97.00 94 LEU A C 1
ATOM 733 O O . LEU A 1 94 ? -8.059 8.799 9.304 1.00 97.00 94 LEU A O 1
ATOM 737 N N . LEU A 1 95 ? -9.577 7.775 10.615 1.00 96.06 95 LEU A N 1
ATOM 738 C CA . LEU A 1 95 ? -10.758 8.468 10.117 1.00 96.06 95 LEU A CA 1
ATOM 739 C C . LEU A 1 95 ? -11.169 9.587 11.086 1.00 96.06 95 LEU A C 1
ATOM 741 O O . LEU A 1 95 ? -10.508 9.837 12.094 1.00 96.06 95 LEU A O 1
ATOM 745 N N . ASP A 1 96 ? -12.277 10.252 10.768 1.00 90.94 96 ASP A N 1
ATOM 746 C CA . ASP A 1 96 ? -12.925 11.210 11.664 1.00 90.94 96 ASP A CA 1
ATOM 747 C C . ASP A 1 96 ? -13.358 10.521 12.982 1.00 90.94 96 ASP A C 1
ATOM 749 O O . ASP A 1 96 ? -13.555 9.302 13.023 1.00 90.94 96 ASP A O 1
ATOM 753 N N . ASP A 1 97 ? -13.498 11.301 14.060 1.00 89.19 97 ASP A N 1
ATOM 754 C CA . ASP A 1 97 ? -13.932 10.841 15.395 1.00 89.19 97 ASP A CA 1
ATOM 755 C C . ASP A 1 97 ? -13.111 9.668 15.978 1.00 89.19 97 ASP A C 1
ATOM 757 O O . ASP A 1 97 ? -13.630 8.800 16.686 1.00 89.19 97 ASP A O 1
ATOM 761 N N . ASP A 1 98 ? -11.810 9.634 15.670 1.00 92.06 98 ASP A N 1
ATOM 762 C CA . ASP A 1 98 ? -10.856 8.600 16.094 1.00 92.06 98 ASP A CA 1
ATOM 763 C C . ASP A 1 98 ? -11.240 7.167 15.670 1.00 92.06 98 ASP A C 1
ATOM 765 O O . ASP A 1 98 ? -10.761 6.182 16.248 1.00 92.06 98 ASP A O 1
ATOM 769 N N . ALA A 1 99 ? -12.104 7.017 14.659 1.00 96.38 99 ALA A N 1
ATOM 770 C CA . ALA A 1 99 ? -12.387 5.721 14.058 1.00 96.38 99 ALA A CA 1
ATOM 771 C C . ALA A 1 99 ? -11.202 5.244 13.200 1.00 96.38 99 ALA A C 1
ATOM 773 O O . ALA A 1 99 ? -10.442 6.038 12.645 1.00 96.38 99 ALA A O 1
ATOM 774 N N . ILE A 1 100 ? -11.026 3.928 13.078 1.00 97.81 100 ILE A N 1
ATOM 775 C CA . ILE A 1 100 ? -9.883 3.338 12.365 1.00 97.81 100 ILE A CA 1
ATOM 776 C C . ILE A 1 100 ? -10.369 2.516 11.174 1.00 97.81 100 ILE A C 1
ATOM 778 O O . ILE A 1 100 ? -11.140 1.572 11.338 1.00 97.81 100 ILE A O 1
ATOM 782 N N . TYR A 1 101 ? -9.856 2.820 9.986 1.00 98.25 101 TYR A N 1
ATOM 783 C CA . TYR A 1 101 ? -10.002 1.979 8.801 1.00 98.25 101 TYR A CA 1
ATOM 784 C C . TYR A 1 101 ? -8.771 1.090 8.625 1.00 98.25 101 TYR A C 1
ATOM 786 O O . TYR A 1 101 ? -7.639 1.580 8.632 1.00 98.25 101 TYR A O 1
ATOM 794 N N . ILE A 1 102 ? -8.993 -0.210 8.440 1.00 98.62 102 ILE A N 1
ATOM 795 C CA . ILE A 1 102 ? -7.958 -1.184 8.104 1.00 98.62 102 ILE A CA 1
ATOM 796 C C . ILE A 1 102 ? -8.320 -1.877 6.790 1.00 98.62 102 ILE A C 1
ATOM 798 O O . ILE A 1 102 ? -9.394 -2.455 6.671 1.00 98.62 102 ILE A O 1
ATOM 802 N N . ASN A 1 103 ? -7.393 -1.892 5.834 1.00 97.75 103 ASN A N 1
ATOM 803 C CA . ASN A 1 103 ? -7.385 -2.869 4.753 1.00 97.75 103 ASN A CA 1
ATOM 804 C C . ASN A 1 103 ? -6.315 -3.914 5.060 1.00 97.75 103 ASN A C 1
ATOM 806 O O . ASN A 1 103 ? -5.145 -3.561 5.223 1.00 97.75 103 ASN A O 1
ATOM 810 N N . THR A 1 104 ? -6.678 -5.192 5.142 1.00 96.88 104 THR A N 1
ATOM 811 C CA . THR A 1 104 ? -5.704 -6.254 5.450 1.00 96.88 104 THR A CA 1
ATOM 812 C C . THR A 1 104 ? -4.816 -6.627 4.265 1.00 96.88 104 THR A C 1
ATOM 814 O O . THR A 1 104 ? -3.947 -7.484 4.410 1.00 96.88 104 THR A O 1
ATOM 817 N N . GLY A 1 105 ? -5.028 -6.027 3.092 1.00 94.38 105 GLY A N 1
ATOM 818 C CA . GLY A 1 105 ? -4.260 -6.315 1.890 1.00 94.38 105 GLY A CA 1
ATOM 819 C C . GLY A 1 105 ? -4.481 -7.740 1.382 1.00 94.38 105 GLY A C 1
ATOM 820 O O . GLY A 1 105 ? -5.606 -8.242 1.366 1.00 94.38 105 GLY A O 1
ATOM 821 N N . THR A 1 106 ? -3.405 -8.382 0.925 1.00 92.69 106 THR A N 1
ATOM 822 C CA . THR A 1 106 ? -3.430 -9.745 0.381 1.00 92.69 106 THR A CA 1
ATOM 823 C C . THR A 1 106 ? -2.378 -10.642 1.024 1.00 92.69 106 THR A C 1
ATOM 825 O O . THR A 1 106 ? -1.388 -10.183 1.585 1.00 92.69 106 THR A O 1
ATOM 828 N N . TRP A 1 107 ? -2.596 -11.949 0.907 1.00 92.81 107 TRP A N 1
ATOM 829 C CA . TRP A 1 107 ? -1.628 -13.002 1.236 1.00 92.81 107 TRP A CA 1
ATOM 830 C C . TRP A 1 107 ? -0.977 -13.585 -0.029 1.00 92.81 107 TRP A C 1
ATOM 832 O O . TRP A 1 107 ? -0.472 -14.714 -0.035 1.00 92.81 107 TRP A O 1
ATOM 842 N N . ALA A 1 108 ? -1.002 -12.804 -1.106 1.00 90.12 108 ALA A N 1
ATOM 843 C CA . ALA A 1 108 ? -0.326 -13.060 -2.362 1.00 90.12 108 ALA A CA 1
ATOM 844 C C . ALA A 1 108 ? 0.905 -12.159 -2.523 1.00 90.12 108 ALA A C 1
ATOM 846 O O . ALA A 1 108 ? 1.081 -11.156 -1.831 1.00 90.12 108 ALA A O 1
ATOM 847 N N . ASP A 1 109 ? 1.741 -12.534 -3.476 1.00 89.69 109 ASP A N 1
ATOM 848 C CA . ASP A 1 109 ? 2.866 -11.734 -3.927 1.00 89.69 109 ASP A CA 1
ATOM 849 C C . ASP A 1 109 ? 2.368 -10.484 -4.663 1.00 89.69 109 ASP A C 1
ATOM 851 O O . ASP A 1 109 ? 1.519 -10.568 -5.554 1.00 89.69 109 ASP A O 1
ATOM 855 N N . VAL A 1 110 ? 2.910 -9.319 -4.307 1.00 89.88 110 VAL A N 1
ATOM 856 C CA . VAL A 1 110 ? 2.616 -8.044 -4.976 1.00 89.88 110 VAL A CA 1
ATOM 857 C C . VAL A 1 110 ? 3.887 -7.464 -5.574 1.00 89.88 110 VAL A C 1
ATOM 859 O O . VAL A 1 110 ? 4.967 -7.580 -5.004 1.00 89.88 110 VAL A O 1
ATOM 862 N N . MET A 1 111 ? 3.778 -6.818 -6.731 1.00 87.62 111 MET A N 1
ATOM 863 C CA . MET A 1 111 ? 4.915 -6.160 -7.370 1.00 87.62 111 MET A CA 1
ATOM 864 C C . MET A 1 111 ? 4.879 -4.667 -7.065 1.00 87.62 111 MET A C 1
ATOM 866 O O . MET A 1 111 ? 3.899 -3.987 -7.363 1.00 87.62 111 MET A O 1
ATOM 870 N N . GLY A 1 112 ? 5.953 -4.159 -6.466 1.00 80.81 112 GLY A N 1
ATOM 871 C CA . GLY A 1 112 ? 6.132 -2.725 -6.262 1.00 80.81 112 GLY A CA 1
ATOM 872 C C . GLY A 1 112 ? 6.956 -2.132 -7.393 1.00 80.81 112 GLY A C 1
ATOM 873 O O . GLY A 1 112 ? 8.006 -2.678 -7.731 1.00 80.81 112 GLY A O 1
ATOM 874 N N . PHE A 1 113 ? 6.519 -1.003 -7.950 1.00 82.94 113 PHE A N 1
ATOM 875 C CA . PHE A 1 113 ? 7.352 -0.289 -8.909 1.00 82.94 113 PHE A CA 1
ATOM 876 C C . PHE A 1 113 ? 8.569 0.334 -8.189 1.00 82.94 113 PHE A C 1
ATOM 878 O O . PHE A 1 113 ? 8.394 0.919 -7.115 1.00 82.94 113 PHE A O 1
ATOM 885 N N . PRO A 1 114 ? 9.799 0.224 -8.724 1.00 82.44 114 PRO A N 1
ATOM 886 C CA . PRO A 1 114 ? 10.985 0.776 -8.067 1.00 82.44 114 PRO A CA 1
ATOM 887 C C . PRO A 1 114 ? 10.947 2.308 -8.054 1.00 82.44 114 PRO A C 1
ATOM 889 O O . PRO A 1 114 ? 11.089 2.958 -9.093 1.00 82.44 114 PRO A O 1
ATOM 892 N N . MET A 1 115 ? 10.764 2.904 -6.874 1.00 80.44 115 MET A N 1
ATOM 893 C CA . MET A 1 115 ? 10.611 4.359 -6.733 1.00 80.44 115 MET A CA 1
ATOM 894 C C . MET A 1 115 ? 11.856 5.133 -7.180 1.00 80.44 115 MET A C 1
ATOM 896 O O . MET A 1 115 ? 11.754 6.287 -7.589 1.00 80.44 115 MET A O 1
ATOM 900 N N . GLU A 1 116 ? 13.033 4.507 -7.180 1.00 81.06 116 GLU A N 1
ATOM 901 C CA . GLU A 1 116 ? 14.275 5.119 -7.656 1.00 81.06 116 GLU A CA 1
ATOM 902 C C . GLU A 1 116 ? 14.249 5.404 -9.163 1.00 81.06 116 GLU A C 1
ATOM 904 O O . GLU A 1 116 ? 14.945 6.309 -9.622 1.00 81.06 116 GLU A O 1
ATOM 909 N N . ILE A 1 117 ? 13.445 4.660 -9.932 1.00 85.44 117 ILE A N 1
ATOM 910 C CA . ILE A 1 117 ? 13.204 4.948 -11.352 1.00 85.44 117 ILE A CA 1
ATOM 911 C C . ILE A 1 117 ? 12.364 6.226 -11.490 1.00 85.44 117 ILE A C 1
ATOM 913 O O . ILE A 1 117 ? 12.589 7.017 -12.404 1.00 85.44 117 ILE A O 1
ATOM 917 N N . LEU A 1 118 ? 11.415 6.449 -10.578 1.00 81.69 118 LEU A N 1
ATOM 918 C CA . LEU A 1 118 ? 10.509 7.597 -10.624 1.00 81.69 118 LEU A CA 1
ATOM 919 C C . LEU A 1 118 ? 11.196 8.883 -10.140 1.00 81.69 118 LEU A C 1
ATOM 921 O O . LEU A 1 118 ? 11.067 9.919 -10.787 1.00 81.69 118 LEU A O 1
ATOM 925 N N . ALA A 1 119 ? 11.973 8.803 -9.056 1.00 80.56 119 ALA A N 1
ATOM 926 C CA . ALA A 1 119 ? 12.560 9.963 -8.379 1.00 80.56 119 ALA A CA 1
ATOM 927 C C . ALA A 1 119 ? 13.973 10.368 -8.861 1.00 80.56 119 ALA A C 1
ATOM 929 O O . ALA A 1 119 ? 14.428 11.471 -8.560 1.00 80.56 119 ALA A O 1
ATOM 930 N N . GLY A 1 120 ? 14.697 9.492 -9.569 1.00 81.31 120 GLY A N 1
ATOM 931 C CA . GLY A 1 120 ? 16.078 9.742 -10.009 1.00 81.31 120 GLY A CA 1
ATOM 932 C C . GLY A 1 120 ? 16.194 10.590 -11.281 1.00 81.31 120 GLY A C 1
ATOM 933 O O . GLY A 1 120 ? 15.229 10.746 -12.030 1.00 81.31 120 GLY A O 1
ATOM 934 N N . SER A 1 121 ? 17.398 11.099 -11.578 1.00 88.75 121 SER A N 1
ATOM 935 C CA . SER A 1 121 ? 17.689 11.727 -12.880 1.00 88.75 121 SER A CA 1
ATOM 936 C C . SER A 1 121 ? 17.633 10.697 -14.015 1.00 88.75 121 SER A C 1
ATOM 938 O O . SER A 1 121 ? 17.783 9.503 -13.772 1.00 88.75 121 SER A O 1
ATOM 940 N N . ASP A 1 122 ? 17.468 11.123 -15.271 1.00 89.94 122 ASP A N 1
ATOM 941 C CA . ASP A 1 122 ? 17.410 10.198 -16.423 1.00 89.94 122 ASP A CA 1
ATOM 942 C C . ASP A 1 122 ? 18.635 9.279 -16.498 1.00 89.94 122 ASP A C 1
ATOM 944 O O . ASP A 1 122 ? 18.508 8.088 -16.780 1.00 89.94 122 ASP A O 1
ATOM 948 N N . GLN A 1 123 ? 19.813 9.810 -16.163 1.00 90.31 123 GLN A N 1
ATOM 949 C CA . GLN A 1 123 ? 21.067 9.058 -16.134 1.00 90.31 123 GLN A CA 1
ATOM 950 C C . GLN A 1 123 ? 21.050 7.915 -15.104 1.00 90.31 123 GLN A C 1
ATOM 952 O O . GLN A 1 123 ? 21.695 6.892 -15.315 1.00 90.31 123 GLN A O 1
ATOM 957 N N . GLN A 1 124 ? 20.312 8.078 -14.004 1.00 89.00 124 GLN A N 1
ATOM 958 C CA . GLN A 1 124 ? 20.168 7.076 -12.944 1.00 89.00 124 GLN A CA 1
ATOM 959 C C . GLN A 1 124 ? 18.963 6.154 -13.179 1.00 89.00 124 GLN A C 1
ATOM 961 O O . GLN A 1 124 ? 19.029 4.961 -12.885 1.00 89.00 124 GLN A O 1
ATOM 966 N N . ALA A 1 125 ? 17.871 6.698 -13.715 1.00 91.75 125 ALA A N 1
ATOM 967 C CA . ALA A 1 125 ? 16.599 6.010 -13.875 1.00 91.75 125 ALA A CA 1
ATOM 968 C C . ALA A 1 125 ? 16.575 5.077 -15.092 1.00 91.75 125 ALA A C 1
ATOM 970 O O . ALA A 1 125 ? 16.063 3.966 -14.989 1.00 91.75 125 ALA A O 1
ATOM 971 N N . LEU A 1 126 ? 17.147 5.484 -16.233 1.00 91.94 126 LEU A N 1
ATOM 972 C CA . LEU A 1 126 ? 17.108 4.684 -17.465 1.00 91.94 126 LEU A CA 1
ATOM 973 C C . LEU A 1 126 ? 17.804 3.318 -17.331 1.00 91.94 126 LEU A C 1
ATOM 975 O O . LEU A 1 126 ? 17.214 2.333 -17.773 1.00 91.94 126 LEU A O 1
ATOM 979 N N . PRO A 1 127 ? 18.998 3.195 -16.710 1.00 91.81 127 PRO A N 1
ATOM 980 C CA . PRO A 1 127 ? 19.615 1.887 -16.492 1.00 91.81 127 PRO A CA 1
ATOM 981 C C . PRO A 1 127 ? 18.767 0.962 -15.613 1.00 91.81 127 PRO A C 1
ATOM 983 O O . PRO A 1 127 ? 18.607 -0.206 -15.950 1.00 91.81 127 PRO A O 1
ATOM 986 N N . LYS A 1 128 ? 18.170 1.488 -14.535 1.00 90.75 128 LYS A N 1
ATOM 987 C CA . LYS A 1 128 ? 17.285 0.712 -13.653 1.00 90.75 128 LYS A CA 1
ATOM 988 C C . LYS A 1 128 ? 15.979 0.315 -14.340 1.00 90.75 128 LYS A C 1
ATOM 990 O O . LYS A 1 128 ? 15.504 -0.798 -14.163 1.00 90.75 128 LYS A O 1
ATOM 995 N N . LEU A 1 129 ? 15.402 1.210 -15.142 1.00 91.69 129 LEU A N 1
ATOM 996 C CA . LEU A 1 129 ? 14.204 0.908 -15.922 1.00 91.69 129 LEU A CA 1
ATOM 997 C C . LEU A 1 129 ? 14.477 -0.173 -16.970 1.00 91.69 129 LEU A C 1
ATOM 999 O O . LEU A 1 129 ? 13.637 -1.045 -17.171 1.00 91.69 129 LEU A O 1
ATOM 1003 N N . ARG A 1 130 ? 15.651 -0.141 -17.610 1.00 90.94 130 ARG A N 1
ATOM 1004 C CA . ARG A 1 130 ? 16.096 -1.201 -18.519 1.00 90.94 130 ARG A CA 1
ATOM 1005 C C . ARG A 1 130 ? 16.164 -2.546 -17.805 1.00 90.94 130 ARG A C 1
ATOM 1007 O O . ARG A 1 130 ? 15.567 -3.499 -18.289 1.00 90.94 130 ARG A O 1
ATOM 1014 N N . GLU A 1 131 ? 16.848 -2.598 -16.664 1.00 90.69 131 GLU A N 1
ATOM 1015 C CA . GLU A 1 131 ? 16.964 -3.807 -15.840 1.00 90.69 131 GLU A CA 1
ATOM 1016 C C . GLU A 1 131 ? 15.581 -4.350 -15.459 1.00 90.69 131 GLU A C 1
ATOM 1018 O O . GLU A 1 131 ? 15.286 -5.512 -15.715 1.00 90.69 131 GLU A O 1
ATOM 1023 N N . PHE A 1 132 ? 14.693 -3.485 -14.963 1.00 89.94 132 PHE A N 1
ATOM 1024 C CA . PHE A 1 132 ? 13.317 -3.842 -14.619 1.00 89.94 132 PHE A CA 1
ATOM 1025 C C . PHE A 1 132 ? 12.542 -4.444 -15.803 1.00 89.94 132 PHE A C 1
ATOM 1027 O O . PHE A 1 132 ? 11.926 -5.500 -15.671 1.00 89.94 132 PHE A O 1
ATOM 1034 N N . VAL A 1 133 ? 12.582 -3.807 -16.979 1.00 89.06 133 VAL A N 1
ATOM 1035 C CA . VAL A 1 133 ? 11.880 -4.303 -18.178 1.00 89.06 133 VAL A CA 1
ATOM 1036 C C . VAL A 1 133 ? 12.467 -5.633 -18.658 1.00 89.06 133 VAL A C 1
ATOM 1038 O O . VAL A 1 133 ? 11.708 -6.539 -19.006 1.00 89.06 133 VAL A O 1
ATOM 1041 N N . GLN A 1 134 ? 13.795 -5.773 -18.651 1.00 88.00 134 GLN A N 1
ATOM 1042 C CA . GLN A 1 134 ? 14.480 -7.010 -19.037 1.00 88.00 134 GLN A CA 1
ATOM 1043 C C . GLN A 1 134 ? 14.157 -8.159 -18.082 1.00 88.00 134 GLN A C 1
ATOM 1045 O O . GLN A 1 134 ? 13.869 -9.268 -18.531 1.00 88.00 134 GLN A O 1
ATOM 1050 N N . ASP A 1 135 ? 14.154 -7.902 -16.776 1.00 90.06 135 ASP A N 1
ATOM 1051 C CA . ASP A 1 135 ? 13.825 -8.906 -15.773 1.00 90.06 135 ASP A CA 1
ATOM 1052 C C . ASP A 1 135 ? 12.369 -9.356 -15.873 1.00 90.06 135 ASP A C 1
ATOM 1054 O O . ASP A 1 135 ? 12.110 -10.561 -15.839 1.00 90.06 135 ASP A O 1
ATOM 1058 N N . ILE A 1 136 ? 11.419 -8.433 -1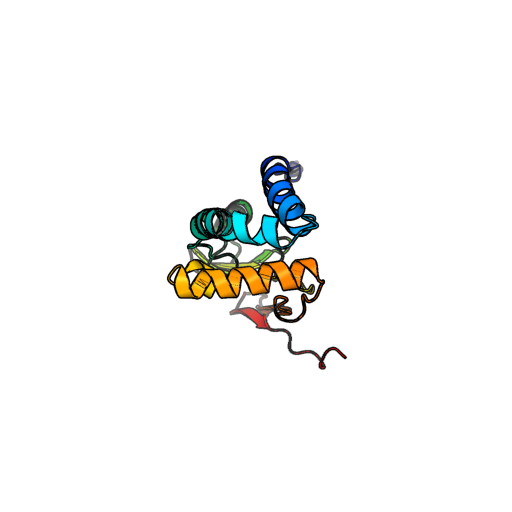6.065 1.00 88.44 136 ILE A N 1
ATOM 1059 C CA . ILE A 1 136 ? 10.018 -8.813 -16.292 1.00 88.44 136 ILE A CA 1
ATOM 1060 C C . ILE A 1 136 ? 9.882 -9.628 -17.581 1.00 88.44 136 ILE A C 1
ATOM 1062 O O . ILE A 1 136 ? 9.252 -10.685 -17.558 1.00 88.44 136 ILE A O 1
ATOM 1066 N N . GLY A 1 137 ? 10.502 -9.191 -18.683 1.00 84.94 137 GLY A N 1
ATOM 1067 C CA . GLY A 1 137 ? 10.481 -9.916 -19.959 1.00 84.94 137 GLY A CA 1
ATOM 1068 C C . GLY A 1 137 ? 11.103 -11.316 -19.875 1.00 84.94 137 GLY A C 1
ATOM 1069 O O . GLY A 1 137 ? 10.634 -12.245 -20.529 1.00 84.94 137 GLY A O 1
ATOM 1070 N N . ALA A 1 138 ? 12.115 -11.494 -19.024 1.00 86.50 138 ALA A N 1
ATOM 1071 C CA . ALA A 1 138 ? 12.774 -12.775 -18.771 1.00 86.50 138 ALA A CA 1
ATOM 1072 C C . ALA A 1 138 ? 12.107 -13.619 -17.664 1.00 86.50 138 ALA A C 1
ATOM 1074 O O . ALA A 1 138 ? 12.623 -14.686 -17.325 1.00 86.50 138 ALA A O 1
ATOM 1075 N N . GLY A 1 139 ? 11.004 -13.156 -17.061 1.00 86.44 139 GLY A N 1
ATOM 1076 C CA . GLY A 1 139 ? 10.336 -13.836 -15.943 1.00 86.44 139 GLY A CA 1
ATOM 1077 C C . GLY A 1 139 ? 11.129 -13.836 -14.626 1.00 86.44 139 GLY A C 1
ATOM 1078 O O . GLY A 1 139 ? 10.809 -14.590 -13.706 1.00 86.44 139 GLY A O 1
ATOM 1079 N N . LYS A 1 140 ? 12.159 -12.994 -14.496 1.00 90.06 140 LYS A N 1
ATOM 1080 C CA . LYS A 1 140 ? 13.003 -12.847 -13.300 1.00 90.06 140 LYS A CA 1
ATOM 1081 C C . LYS A 1 140 ? 12.353 -11.904 -12.283 1.00 90.06 140 LYS A C 1
ATOM 1083 O O . LYS A 1 140 ? 12.867 -10.840 -11.962 1.00 90.06 140 LYS A O 1
ATOM 1088 N N . LEU A 1 141 ? 11.197 -12.298 -11.755 1.00 87.00 141 LEU A N 1
ATOM 1089 C CA . LEU A 1 141 ? 10.357 -11.405 -10.943 1.00 87.00 141 LEU A CA 1
ATOM 1090 C C . LEU A 1 141 ? 10.775 -11.296 -9.469 1.00 87.00 141 LEU A C 1
ATOM 1092 O O . LEU A 1 141 ? 10.303 -10.410 -8.763 1.00 87.00 141 LEU A O 1
ATOM 1096 N N . ARG A 1 142 ? 11.658 -12.183 -8.994 1.00 86.50 142 ARG A N 1
ATOM 1097 C CA . ARG A 1 142 ? 11.970 -12.339 -7.563 1.00 86.50 142 ARG A CA 1
ATOM 1098 C C . ARG A 1 142 ? 12.467 -11.051 -6.895 1.00 86.50 142 ARG A C 1
ATOM 1100 O O . ARG A 1 142 ? 12.130 -10.819 -5.744 1.00 86.50 142 ARG A O 1
ATOM 1107 N N . SER A 1 143 ? 13.231 -10.223 -7.607 1.00 84.81 143 SER A N 1
ATOM 1108 C CA . SER A 1 143 ? 13.755 -8.948 -7.089 1.00 84.81 143 SER A CA 1
ATOM 1109 C C . SER A 1 143 ? 12.705 -7.830 -7.030 1.00 84.81 143 SER A C 1
ATOM 1111 O O . SER A 1 143 ? 12.926 -6.809 -6.385 1.00 84.81 143 SER A O 1
ATOM 1113 N N . TRP A 1 144 ? 11.570 -8.016 -7.708 1.00 86.25 144 TRP A N 1
ATOM 1114 C CA . TRP A 1 144 ? 10.520 -7.008 -7.899 1.00 86.25 144 TRP A CA 1
ATOM 1115 C C . TRP A 1 144 ? 9.236 -7.338 -7.129 1.00 86.25 144 TRP A C 1
ATOM 1117 O O . TRP A 1 144 ? 8.395 -6.467 -6.893 1.00 86.25 144 TRP A O 1
ATOM 1127 N N . ILE A 1 145 ? 9.093 -8.601 -6.729 1.00 88.25 145 ILE A N 1
ATOM 1128 C CA . ILE A 1 145 ? 8.002 -9.101 -5.904 1.00 88.25 145 ILE A CA 1
ATOM 1129 C C . ILE A 1 145 ? 8.299 -8.838 -4.428 1.00 88.25 145 ILE A C 1
ATOM 1131 O O . ILE A 1 145 ? 9.396 -9.079 -3.927 1.00 88.25 145 ILE A O 1
ATOM 1135 N N . LYS A 1 146 ? 7.273 -8.383 -3.717 1.00 83.50 146 LYS A N 1
ATOM 1136 C CA . LYS A 1 146 ? 7.232 -8.254 -2.269 1.00 83.50 146 LYS A CA 1
ATOM 1137 C C . LYS A 1 146 ? 6.156 -9.194 -1.746 1.00 83.50 146 LYS A C 1
ATOM 1139 O O . LYS A 1 146 ? 5.007 -9.127 -2.179 1.00 83.50 146 LYS A O 1
ATOM 1144 N N . PHE A 1 147 ? 6.530 -10.029 -0.785 1.00 84.12 147 PHE A N 1
ATOM 1145 C CA . PHE A 1 147 ? 5.571 -10.737 0.046 1.00 84.12 147 PHE A CA 1
ATOM 1146 C C . PHE A 1 147 ? 5.476 -10.021 1.392 1.00 84.12 147 PHE A C 1
ATOM 1148 O O . PHE A 1 147 ? 6.484 -9.828 2.066 1.00 84.12 147 PHE A O 1
ATOM 1155 N N . GLY A 1 148 ? 4.271 -9.599 1.761 1.00 84.94 148 GLY A N 1
ATOM 1156 C CA . GLY A 1 148 ? 4.016 -8.858 2.994 1.00 84.94 148 GLY A CA 1
ATOM 1157 C C . GLY A 1 148 ? 2.600 -9.117 3.470 1.00 84.94 148 GLY A C 1
ATOM 1158 O O . GLY A 1 148 ? 1.757 -8.226 3.395 1.00 84.94 148 GLY A O 1
ATOM 1159 N N . ALA A 1 149 ? 2.331 -10.358 3.883 1.00 91.50 149 ALA A N 1
ATOM 1160 C CA . ALA A 1 149 ? 1.034 -10.724 4.432 1.00 91.50 149 ALA A CA 1
ATOM 1161 C C . ALA A 1 149 ? 0.780 -9.952 5.726 1.00 91.50 149 ALA A C 1
ATOM 1163 O O . ALA A 1 149 ? 1.636 -9.895 6.606 1.00 91.50 149 ALA A O 1
ATOM 1164 N N . THR A 1 150 ? -0.417 -9.390 5.845 1.00 95.25 150 THR A N 1
ATOM 1165 C CA . THR A 1 150 ? -0.842 -8.650 7.031 1.00 95.25 150 THR A CA 1
ATOM 1166 C C . THR A 1 150 ? -2.173 -9.166 7.554 1.00 95.25 150 THR A C 1
ATOM 1168 O O . THR A 1 150 ? -2.929 -9.832 6.840 1.00 95.25 150 THR A O 1
ATOM 1171 N N . TYR A 1 151 ? -2.467 -8.854 8.812 1.00 96.31 151 TYR A N 1
ATOM 1172 C CA . TYR A 1 151 ? -3.740 -9.152 9.458 1.00 96.31 151 TYR A CA 1
ATOM 1173 C C . TYR A 1 151 ? -4.157 -8.007 10.384 1.00 96.31 151 TYR A C 1
ATOM 1175 O O . TYR A 1 151 ? -3.325 -7.214 10.828 1.00 96.31 151 TYR A O 1
ATOM 1183 N N . ALA A 1 152 ? -5.456 -7.915 10.666 1.00 97.69 152 ALA A N 1
ATOM 1184 C CA . ALA A 1 152 ? -5.981 -6.991 11.663 1.00 97.69 152 ALA A CA 1
ATOM 1185 C C . ALA A 1 152 ? -6.040 -7.684 13.032 1.00 97.69 152 ALA A C 1
ATOM 1187 O O . ALA A 1 152 ? -6.606 -8.774 13.139 1.00 97.69 152 ALA A O 1
ATOM 1188 N N . ARG A 1 153 ? -5.495 -7.052 14.077 1.00 97.44 153 ARG A N 1
ATOM 1189 C CA . ARG A 1 153 ? -5.740 -7.433 15.476 1.00 97.44 153 ARG A CA 1
ATOM 1190 C C . ARG A 1 153 ? -6.682 -6.417 16.104 1.00 97.44 153 ARG A C 1
ATOM 1192 O O . ARG A 1 153 ? -6.390 -5.222 16.088 1.00 97.44 153 ARG A O 1
ATOM 1199 N N . LEU A 1 154 ? -7.796 -6.909 16.634 1.00 97.31 154 LEU A N 1
ATOM 1200 C CA . LEU A 1 154 ? -8.785 -6.119 17.358 1.00 97.31 154 LEU A CA 1
ATOM 1201 C C . LEU A 1 154 ? -8.853 -6.646 18.788 1.00 97.31 154 LEU A C 1
ATOM 1203 O O . LEU A 1 154 ? -9.220 -7.801 18.997 1.00 97.31 154 LEU A O 1
ATOM 1207 N N . ASP A 1 155 ? -8.498 -5.802 19.749 1.00 97.31 155 ASP A N 1
ATOM 1208 C CA . ASP A 1 155 ? -8.562 -6.129 21.169 1.00 97.31 155 ASP A CA 1
ATOM 1209 C C . ASP A 1 155 ? -9.821 -5.472 21.753 1.00 97.31 155 ASP A C 1
ATOM 1211 O O . ASP A 1 155 ? -10.013 -4.257 21.623 1.00 97.31 155 ASP A O 1
ATOM 1215 N N . LEU A 1 156 ? -10.693 -6.281 22.358 1.00 96.31 156 LEU A N 1
ATOM 1216 C CA . LEU A 1 156 ? -11.955 -5.852 22.968 1.00 96.31 156 LEU A CA 1
ATOM 1217 C C . LEU A 1 156 ? -11.886 -5.991 24.494 1.00 96.31 156 LEU A C 1
ATOM 1219 O O . LEU A 1 156 ? -11.188 -6.867 25.010 1.00 96.31 156 LEU A O 1
ATOM 1223 N N . ASP A 1 157 ? -12.613 -5.143 25.220 1.00 96.50 157 ASP A N 1
ATOM 1224 C CA . ASP A 1 157 ? -12.819 -5.321 26.658 1.00 96.50 157 ASP A CA 1
ATOM 1225 C C . ASP A 1 157 ? -13.908 -6.370 26.968 1.00 96.50 157 ASP A C 1
ATOM 1227 O O . ASP A 1 157 ? -14.501 -6.980 26.080 1.00 96.50 157 ASP A O 1
ATOM 1231 N N . ALA A 1 158 ? -14.191 -6.590 28.256 1.00 96.69 158 ALA A N 1
ATOM 1232 C CA . ALA A 1 158 ? -15.209 -7.549 28.697 1.00 96.69 158 ALA A CA 1
ATOM 1233 C C . ALA A 1 158 ? -16.658 -7.161 28.323 1.00 96.69 158 ALA A C 1
ATOM 1235 O O . ALA A 1 158 ? -17.570 -7.951 28.555 1.00 96.69 158 ALA A O 1
ATOM 1236 N N . SER A 1 159 ? -16.873 -5.952 27.797 1.00 96.2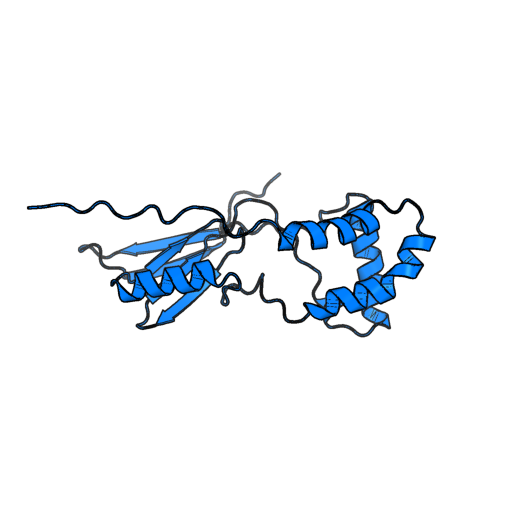5 159 SER A N 1
ATOM 1237 C CA . SER A 1 159 ? -18.161 -5.429 27.320 1.00 96.25 159 SER A CA 1
ATOM 1238 C C . SER A 1 159 ? -18.193 -5.295 25.789 1.00 96.25 159 SER A C 1
ATOM 1240 O O . SER A 1 159 ? -18.996 -4.521 25.259 1.00 96.25 159 SER A O 1
ATOM 1242 N N . ASP A 1 160 ? -17.302 -6.005 25.087 1.00 92.44 160 ASP A N 1
ATOM 1243 C CA . ASP A 1 160 ? -17.120 -5.973 23.632 1.00 92.44 160 ASP A CA 1
ATOM 1244 C C . ASP A 1 160 ? -16.793 -4.576 23.067 1.00 92.44 160 ASP A C 1
ATOM 1246 O O . ASP A 1 160 ? -16.983 -4.309 21.877 1.00 92.44 160 ASP A O 1
ATOM 1250 N N . GLN A 1 161 ? -16.287 -3.658 23.898 1.00 93.12 161 GLN A N 1
ATOM 1251 C CA . GLN A 1 161 ? -15.843 -2.348 23.432 1.00 93.12 161 GLN A CA 1
ATOM 1252 C C . GLN A 1 161 ? -14.427 -2.430 22.877 1.00 93.12 161 GLN A C 1
ATOM 1254 O O . GLN A 1 161 ? -13.538 -3.041 23.469 1.00 93.12 161 GLN A O 1
ATOM 1259 N N . LEU A 1 162 ? -14.209 -1.776 21.735 1.00 94.50 162 LEU A N 1
ATOM 1260 C CA . LEU A 1 162 ? -12.906 -1.735 21.085 1.00 94.50 162 LEU A CA 1
ATOM 1261 C C . LEU A 1 162 ? -11.892 -0.961 21.935 1.00 94.50 162 LEU A C 1
ATOM 1263 O O . LEU A 1 162 ? -12.036 0.245 22.131 1.00 94.50 162 LEU A O 1
ATOM 1267 N N . MET A 1 163 ? -10.836 -1.650 22.361 1.00 95.56 163 MET A N 1
ATOM 1268 C CA . MET A 1 163 ? -9.707 -1.078 23.095 1.00 95.56 163 MET A CA 1
ATOM 1269 C C . MET A 1 163 ? -8.552 -0.720 22.161 1.00 95.56 163 MET A C 1
ATOM 1271 O O . MET A 1 163 ? -7.938 0.337 22.306 1.00 95.56 163 MET A O 1
ATOM 1275 N N . GLN A 1 164 ? -8.255 -1.590 21.192 1.00 95.69 164 GLN A N 1
ATOM 1276 C CA . GLN A 1 164 ? -7.140 -1.408 20.264 1.00 95.69 164 GLN A CA 1
ATOM 1277 C C . GLN A 1 164 ? -7.449 -2.031 18.899 1.00 95.69 164 GLN A C 1
ATOM 1279 O O . GLN A 1 164 ? -8.073 -3.086 18.811 1.00 95.69 164 GLN A O 1
ATOM 1284 N N . ALA A 1 165 ? -6.993 -1.369 17.832 1.00 97.06 165 ALA A N 1
ATOM 1285 C CA . ALA A 1 165 ? -7.060 -1.873 16.464 1.00 97.06 165 ALA A CA 1
ATOM 1286 C C . ALA A 1 165 ? -5.740 -1.621 15.724 1.00 97.06 165 ALA A C 1
ATOM 1288 O O . ALA A 1 165 ? -5.295 -0.473 15.549 1.00 97.06 165 ALA A O 1
ATOM 1289 N N . GLU A 1 166 ? -5.118 -2.704 15.269 1.00 96.94 166 GLU A N 1
ATOM 1290 C CA . GLU A 1 166 ? -3.802 -2.698 14.635 1.00 96.94 166 GLU A CA 1
ATOM 1291 C C . GLU A 1 166 ? -3.793 -3.497 13.338 1.00 96.94 166 GLU A C 1
ATOM 1293 O O . GLU A 1 166 ? -4.441 -4.533 13.221 1.00 96.94 166 GLU A O 1
ATOM 1298 N N . LEU A 1 167 ? -3.014 -3.007 12.374 1.00 97.62 167 LEU A N 1
ATOM 1299 C CA . LEU A 1 167 ? -2.607 -3.758 11.195 1.00 97.62 167 LEU A CA 1
ATOM 1300 C C . LEU A 1 167 ? -1.194 -4.272 11.467 1.00 97.62 167 LEU A C 1
ATOM 1302 O O . LEU A 1 167 ? -0.281 -3.464 11.641 1.00 97.62 167 LEU A O 1
ATOM 1306 N N . LEU A 1 168 ? -1.032 -5.588 11.518 1.00 96.44 168 LEU A N 1
ATOM 1307 C CA . LEU A 1 168 ? 0.223 -6.246 11.867 1.00 96.44 168 LEU A CA 1
ATOM 1308 C C . LEU A 1 168 ? 0.738 -7.071 10.690 1.00 96.44 168 LEU A C 1
ATOM 1310 O O . LEU A 1 168 ? -0.045 -7.633 9.920 1.00 96.44 168 LEU A O 1
ATOM 1314 N N . ASP A 1 169 ? 2.060 -7.149 10.571 1.00 94.50 169 ASP A N 1
ATOM 1315 C CA . ASP A 1 169 ? 2.722 -8.062 9.646 1.00 94.50 169 ASP A CA 1
ATOM 1316 C C . ASP A 1 169 ? 2.626 -9.498 10.171 1.00 94.50 169 ASP A C 1
ATOM 1318 O O . ASP A 1 169 ? 2.782 -9.770 11.364 1.00 94.50 169 ASP A O 1
ATOM 1322 N N . PHE A 1 170 ? 2.318 -10.427 9.271 1.00 91.56 170 PHE A N 1
ATOM 1323 C CA . PHE A 1 170 ? 2.296 -11.846 9.577 1.00 91.56 170 PHE A CA 1
ATOM 1324 C C . PHE A 1 170 ? 3.703 -12.424 9.431 1.00 91.56 170 PHE A C 1
ATOM 1326 O O . PHE A 1 170 ? 4.198 -12.635 8.322 1.00 91.56 170 PHE A O 1
ATOM 1333 N N . GLU A 1 171 ? 4.323 -12.732 10.564 1.00 83.56 171 GLU A N 1
ATOM 1334 C CA . GLU A 1 171 ? 5.577 -13.477 10.631 1.00 83.56 171 GLU A CA 1
ATOM 1335 C C . GLU A 1 171 ? 5.259 -14.972 10.789 1.00 83.56 171 GLU A C 1
ATOM 1337 O O . GLU A 1 171 ? 5.059 -15.487 11.889 1.00 83.56 171 GLU A O 1
ATOM 1342 N N . GLY A 1 172 ? 5.119 -15.666 9.657 1.00 70.31 172 GLY A N 1
ATOM 1343 C CA . GLY A 1 172 ? 4.980 -17.124 9.603 1.00 70.31 172 GLY A CA 1
ATOM 1344 C C . GLY A 1 172 ? 6.333 -17.839 9.492 1.00 70.31 172 GLY A C 1
ATOM 1345 O O . GLY A 1 172 ? 7.359 -17.177 9.331 1.00 70.31 172 GLY A O 1
ATOM 1346 N N . PRO A 1 173 ? 6.367 -19.187 9.525 1.00 60.97 173 PRO A N 1
ATOM 1347 C CA . PRO A 1 173 ? 7.581 -19.918 9.167 1.00 60.97 173 PRO A CA 1
ATOM 1348 C C . PRO A 1 173 ? 8.039 -19.499 7.762 1.00 60.97 173 PRO A C 1
ATOM 1350 O O . PRO A 1 173 ? 7.196 -19.285 6.885 1.00 60.97 173 PRO A O 1
ATOM 1353 N N . GLU A 1 174 ? 9.356 -19.358 7.560 1.00 57.91 174 GLU A N 1
ATOM 1354 C CA . GLU A 1 174 ? 9.930 -18.980 6.262 1.00 57.91 174 GLU A CA 1
ATOM 1355 C C . GLU A 1 174 ? 9.316 -19.834 5.143 1.00 57.91 174 GLU A C 1
ATOM 1357 O O . GLU A 1 174 ? 9.261 -21.064 5.232 1.00 57.91 174 GLU A O 1
ATOM 1362 N N . ARG A 1 175 ? 8.808 -19.175 4.094 1.00 57.56 175 ARG A N 1
ATOM 1363 C CA . ARG A 1 175 ? 8.304 -19.871 2.907 1.00 57.56 175 ARG A CA 1
ATOM 1364 C C . ARG A 1 175 ? 9.502 -20.505 2.188 1.00 57.56 175 ARG A C 1
ATOM 1366 O O . ARG A 1 175 ? 10.375 -19.775 1.722 1.00 57.56 175 ARG A O 1
ATOM 1373 N N . VAL A 1 176 ? 9.536 -21.841 2.156 1.00 46.75 176 VAL A N 1
ATOM 1374 C CA . VAL A 1 176 ? 10.522 -22.671 1.431 1.00 46.75 176 VAL A CA 1
ATOM 1375 C C . VAL A 1 176 ? 10.390 -22.479 -0.075 1.00 46.75 176 VAL A C 1
ATOM 1377 O O . VAL A 1 176 ? 9.234 -22.486 -0.556 1.00 46.75 176 VAL A O 1
#

Secondary structure (DSSP, 8-state):
---PPPP---S---SHHHHHHHHHHHHHHT---HHHHHHHHHHHHHHHHTTTT--TT-TT----HHHHHHHHHHHHTT-SEEEE-SSSSEEEEE-GGG-EEEEE--SS-EEPP-HHHHHS-HHHHHHHHHHHHHHHHTT-GGGTEE---EEEEEEE-TTS-EEEEEEEE---S---